Protein AF-A0AAQ3VXB9-F1 (afdb_monomer_lite)

Radius of gyration: 11.44 Å; chains: 1; bounding box: 24×26×29 Å

Organism: NCBI:txid1834193

Sequence (76 aa):
MAWISHHGATDDCGKWEHVLISLHGKTTGLPTFQQIKDSKQCFHPNCQHHVNVVKSLELVHPDILATTKKKLGKNM

Secondary structure (DSSP, 8-state):
-EEE------SGGGGTTT-EEBSSS-STTSPBHHHHHHHTSSS-TT----EEE-S-GGGS-HHHHHHHHHHHT---

Foldseek 3Di:
DWAKDDDPDPALQNLRHLADADCPCPDPPHHHPVNCVVVCSAPHPPHPMDIGDDDDPVPDDVVSVVSNCVSSVDDD

Structure (mmCIF, N/CA/C/O backbone):
data_AF-A0AAQ3VXB9-F1
#
_entry.id   AF-A0AAQ3VXB9-F1
#
loop_
_atom_site.group_PDB
_atom_site.id
_atom_site.type_symbol
_atom_site.label_atom_id
_atom_site.label_alt_id
_atom_site.label_comp_id
_atom_site.label_asym_id
_atom_site.label_entity_id
_atom_site.label_seq_id
_atom_site.pdbx_PDB_ins_code
_atom_site.Cartn_x
_atom_site.Cartn_y
_atom_site.Cartn_z
_atom_site.occupancy
_atom_site.B_iso_or_equiv
_atom_site.auth_seq_id
_atom_site.auth_comp_id
_atom_site.auth_asym_id
_atom_site.auth_atom_id
_atom_site.pdbx_PDB_model_num
ATOM 1 N N . MET A 1 1 ? -3.885 -2.781 11.596 1.00 93.94 1 MET A N 1
ATOM 2 C CA . MET A 1 1 ? -3.826 -2.356 10.173 1.00 93.94 1 MET A CA 1
ATOM 3 C C . MET A 1 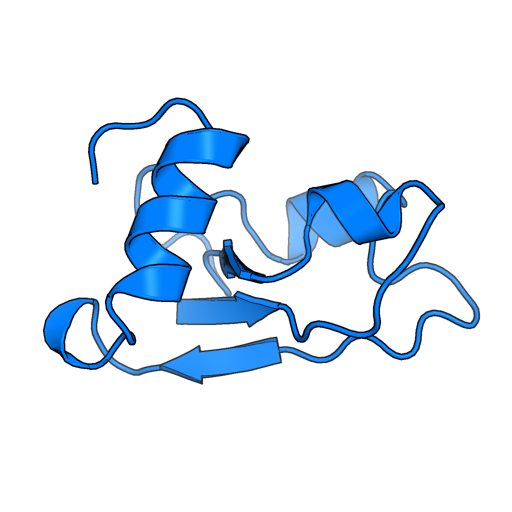1 ? -2.411 -2.589 9.666 1.00 93.94 1 MET A C 1
ATOM 5 O O . MET A 1 1 ? -1.618 -3.129 10.430 1.00 93.94 1 MET A O 1
ATOM 9 N N . ALA A 1 2 ? -2.085 -2.249 8.424 1.00 97.12 2 ALA A N 1
ATOM 10 C CA . ALA A 1 2 ? -0.721 -2.414 7.927 1.00 97.12 2 ALA A CA 1
ATOM 11 C C . ALA A 1 2 ? -0.372 -1.362 6.875 1.00 97.12 2 ALA A C 1
ATOM 13 O O . ALA A 1 2 ? -1.279 -0.745 6.327 1.00 97.12 2 ALA A O 1
ATOM 14 N N . TRP A 1 3 ? 0.912 -1.179 6.581 1.00 97.69 3 TRP A N 1
ATOM 15 C CA . TRP A 1 3 ? 1.366 -0.443 5.397 1.00 97.69 3 TRP A CA 1
ATOM 16 C C . TRP A 1 3 ? 2.161 -1.360 4.465 1.00 97.69 3 TRP A C 1
ATOM 18 O O . TRP A 1 3 ? 2.737 -2.351 4.915 1.00 97.69 3 TRP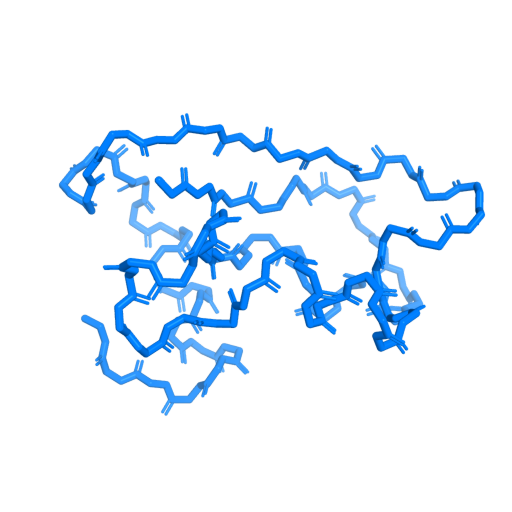 A O 1
ATOM 28 N N . ILE A 1 4 ? 2.152 -1.061 3.168 1.00 97.94 4 ILE A N 1
ATOM 29 C CA . ILE A 1 4 ? 2.806 -1.880 2.135 1.00 97.94 4 ILE A CA 1
ATOM 30 C C . ILE A 1 4 ? 4.252 -1.419 1.947 1.00 97.94 4 ILE A C 1
ATOM 32 O O . ILE A 1 4 ? 4.486 -0.223 1.755 1.00 97.94 4 ILE A O 1
ATOM 36 N N . SER A 1 5 ? 5.200 -2.360 1.987 1.00 97.94 5 SER A N 1
ATOM 37 C CA . SER A 1 5 ? 6.636 -2.104 1.824 1.00 97.94 5 SER A CA 1
ATOM 38 C C . SER A 1 5 ? 6.968 -1.296 0.561 1.00 97.94 5 SER A C 1
ATOM 40 O O . SER A 1 5 ? 6.189 -1.237 -0.388 1.00 97.94 5 SER A O 1
ATOM 42 N N . HIS A 1 6 ? 8.130 -0.647 0.549 1.00 96.81 6 HIS A N 1
ATOM 43 C CA . HIS A 1 6 ? 8.628 0.095 -0.608 1.00 96.81 6 HIS A CA 1
ATOM 44 C C . HIS A 1 6 ? 9.827 -0.626 -1.219 1.00 96.81 6 HIS A C 1
ATOM 46 O O . HIS A 1 6 ? 10.774 -0.971 -0.514 1.00 96.81 6 HIS A O 1
ATOM 52 N N . HIS A 1 7 ? 9.765 -0.847 -2.528 1.00 95.00 7 HIS A N 1
ATOM 53 C CA . HIS A 1 7 ? 10.784 -1.508 -3.341 1.00 95.00 7 HIS A CA 1
ATOM 54 C C . HIS A 1 7 ? 11.142 -0.695 -4.598 1.00 95.00 7 HIS A C 1
ATOM 56 O O . HIS A 1 7 ? 11.931 -1.163 -5.415 1.00 95.00 7 HIS A O 1
ATOM 62 N N . GLY A 1 8 ? 10.581 0.509 -4.765 1.00 94.81 8 GLY A N 1
ATOM 63 C CA . GLY A 1 8 ? 10.823 1.345 -5.942 1.00 94.81 8 GLY A CA 1
ATOM 64 C C . GLY A 1 8 ? 10.132 0.812 -7.196 1.00 94.81 8 GLY A C 1
ATOM 65 O O . GLY A 1 8 ? 10.668 0.940 -8.295 1.00 94.81 8 GLY A O 1
ATOM 66 N N . ALA A 1 9 ? 8.965 0.185 -7.033 1.00 94.88 9 ALA A N 1
ATOM 67 C CA . ALA A 1 9 ? 8.223 -0.388 -8.145 1.00 94.88 9 ALA A CA 1
ATOM 68 C C . ALA A 1 9 ? 7.800 0.691 -9.159 1.00 94.88 9 ALA A C 1
ATOM 70 O O . ALA A 1 9 ? 7.199 1.706 -8.800 1.00 94.88 9 ALA A O 1
ATOM 71 N N . THR A 1 10 ? 8.111 0.459 -10.435 1.00 93.56 10 THR A N 1
ATOM 72 C CA . THR A 1 10 ? 7.755 1.345 -11.557 1.00 93.56 10 THR A CA 1
ATOM 73 C C . THR A 1 10 ? 6.478 0.914 -12.277 1.00 93.56 10 THR A C 1
ATOM 75 O O . THR A 1 10 ? 5.977 1.643 -13.133 1.00 93.56 10 THR A O 1
ATOM 78 N N . ASP A 1 11 ? 5.950 -0.258 -11.929 1.00 92.81 11 ASP A N 1
ATOM 79 C CA . ASP A 1 11 ? 4.676 -0.787 -12.398 1.00 92.81 11 ASP A CA 1
ATOM 80 C C . ASP A 1 11 ? 3.520 -0.375 -11.464 1.00 92.81 11 ASP A C 1
ATOM 82 O O . ASP A 1 11 ? 3.634 0.530 -10.628 1.00 92.81 11 ASP A O 1
ATOM 86 N N . ASP A 1 12 ? 2.373 -1.043 -11.602 1.00 94.06 12 ASP A N 1
ATOM 87 C CA . ASP A 1 12 ? 1.184 -0.747 -10.805 1.00 94.06 12 ASP A CA 1
ATOM 88 C C . ASP A 1 12 ? 1.396 -0.923 -9.290 1.00 94.06 12 ASP A C 1
ATOM 90 O O . ASP A 1 12 ? 0.714 -0.232 -8.520 1.00 94.06 12 ASP A O 1
ATOM 94 N N . CYS A 1 13 ? 2.369 -1.735 -8.843 1.00 94.94 13 CYS A N 1
ATOM 95 C CA . CYS A 1 13 ? 2.690 -1.859 -7.416 1.00 94.94 13 CYS A CA 1
ATOM 96 C C . CYS A 1 13 ? 3.101 -0.520 -6.811 1.00 94.94 13 CYS A C 1
ATOM 98 O O . CYS A 1 13 ? 2.772 -0.245 -5.653 1.00 94.94 13 CYS A O 1
ATOM 100 N N . GLY A 1 14 ? 3.765 0.342 -7.589 1.00 95.06 14 GLY A N 1
ATOM 101 C CA . GLY A 1 14 ? 4.226 1.658 -7.147 1.00 95.06 14 GLY A CA 1
ATOM 102 C C . GLY A 1 14 ? 3.093 2.537 -6.609 1.00 95.06 14 GLY A C 1
ATOM 103 O O . GLY A 1 14 ? 3.311 3.373 -5.725 1.00 95.06 14 GLY A O 1
ATOM 104 N N . LYS A 1 15 ? 1.847 2.306 -7.049 1.00 94.75 15 LYS A N 1
ATOM 105 C CA . LYS A 1 15 ? 0.648 2.988 -6.528 1.00 94.75 15 LYS A CA 1
ATOM 106 C C . LYS A 1 15 ? 0.401 2.674 -5.055 1.00 94.75 15 LYS A C 1
ATOM 108 O O . LYS A 1 15 ? -0.067 3.543 -4.328 1.00 94.75 15 LYS A O 1
ATOM 113 N N . TRP A 1 16 ? 0.792 1.494 -4.592 1.00 96.81 16 TRP A N 1
ATOM 114 C CA . TRP A 1 16 ? 0.454 0.963 -3.273 1.00 96.81 16 TRP A CA 1
ATOM 115 C C . TRP A 1 16 ? 1.593 1.043 -2.251 1.00 96.81 16 TRP A C 1
ATOM 117 O O . TRP A 1 16 ? 1.337 0.943 -1.055 1.00 96.81 16 TRP A O 1
ATOM 127 N N . GLU A 1 17 ? 2.829 1.308 -2.675 1.00 96.88 17 GLU A N 1
ATOM 128 C CA . GLU A 1 17 ? 3.969 1.454 -1.755 1.00 96.88 17 GLU A CA 1
ATOM 129 C C . GLU A 1 17 ? 3.773 2.599 -0.750 1.00 96.88 17 GLU A C 1
ATOM 131 O O . GLU A 1 17 ? 3.297 3.679 -1.119 1.00 96.88 17 GLU A O 1
ATOM 136 N N . HIS A 1 18 ? 4.151 2.380 0.512 1.00 97.12 18 HIS A N 1
ATOM 137 C CA . HIS A 1 18 ? 3.953 3.335 1.613 1.00 97.12 18 HIS A CA 1
ATOM 138 C C . HIS A 1 18 ? 2.485 3.748 1.851 1.00 97.12 18 HIS A C 1
ATOM 140 O O . HIS A 1 18 ? 2.222 4.781 2.467 1.00 97.12 18 HIS A O 1
ATOM 146 N N . VAL A 1 19 ? 1.512 2.954 1.392 1.00 96.88 19 VAL A N 1
ATOM 147 C CA . VAL A 1 19 ? 0.083 3.189 1.650 1.00 96.88 19 VAL A CA 1
ATOM 148 C C . VAL A 1 19 ? -0.384 2.334 2.827 1.00 96.88 19 VAL A C 1
ATOM 150 O O . VAL A 1 19 ? -0.105 1.134 2.881 1.00 96.88 19 VAL A O 1
ATOM 153 N N . LEU A 1 20 ? -1.113 2.943 3.766 1.00 97.31 20 LEU A N 1
ATOM 154 C CA . LEU A 1 20 ? -1.840 2.233 4.817 1.00 97.31 20 LEU A CA 1
ATOM 155 C C . LEU A 1 20 ? -3.071 1.524 4.256 1.00 97.31 20 LEU A C 1
ATOM 157 O O . LEU A 1 20 ? -3.837 2.068 3.462 1.00 97.31 20 LEU A O 1
ATOM 161 N N . ILE A 1 21 ? -3.298 0.317 4.754 1.00 96.62 21 ILE A N 1
ATOM 162 C CA . ILE A 1 21 ? -4.378 -0.568 4.342 1.00 96.62 21 ILE A CA 1
ATOM 163 C C . ILE A 1 21 ? -5.047 -1.184 5.568 1.00 96.62 21 ILE A C 1
ATOM 165 O O . ILE A 1 21 ? -4.428 -1.422 6.616 1.00 96.62 21 ILE A O 1
ATOM 169 N N . SER A 1 22 ? -6.329 -1.502 5.435 1.00 96.31 22 SER A N 1
ATOM 170 C CA . SER A 1 22 ? -7.036 -2.283 6.442 1.00 96.31 22 SER A CA 1
ATOM 171 C C . SER A 1 22 ? -6.873 -3.778 6.170 1.00 96.31 22 SER A C 1
ATOM 173 O O . SER A 1 22 ? -7.200 -4.264 5.094 1.00 96.31 22 SER A O 1
ATOM 175 N N . LEU A 1 23 ? -6.421 -4.552 7.157 1.00 94.62 23 LEU A N 1
ATOM 176 C CA . LEU A 1 23 ? -6.298 -6.008 6.989 1.00 94.62 23 LEU A CA 1
ATOM 177 C C . LEU A 1 23 ? -7.667 -6.706 6.910 1.00 94.62 23 LEU A C 1
ATOM 179 O O . LEU A 1 23 ? -7.808 -7.701 6.211 1.00 94.62 23 LEU A O 1
ATOM 183 N N . HIS A 1 24 ? -8.678 -6.166 7.599 1.00 91.50 24 HIS A N 1
ATOM 184 C CA . HIS A 1 24 ? -10.005 -6.788 7.736 1.00 91.50 24 HIS A CA 1
ATOM 185 C C . HIS A 1 24 ? -11.170 -5.795 7.578 1.00 91.50 24 HIS A C 1
ATOM 187 O O . HIS A 1 24 ? -12.267 -6.057 8.056 1.00 91.50 24 HIS A O 1
ATOM 193 N N . GLY A 1 25 ? -10.934 -4.608 7.012 1.00 90.00 25 GLY A N 1
ATOM 194 C CA . GLY A 1 25 ? -11.973 -3.580 6.838 1.00 90.00 25 GLY A CA 1
ATOM 195 C C . GLY A 1 25 ? -12.399 -2.838 8.111 1.00 90.00 25 GLY A C 1
ATOM 196 O O . GLY A 1 25 ? -13.262 -1.974 8.046 1.00 90.00 25 GLY A O 1
ATOM 197 N N . LYS A 1 26 ? -11.774 -3.110 9.264 1.00 90.38 26 LYS A N 1
ATOM 198 C CA . LYS A 1 26 ? -12.069 -2.425 10.541 1.00 90.38 26 LYS A CA 1
ATOM 199 C C . LYS A 1 26 ? -11.519 -0.997 10.626 1.00 90.38 26 LYS A C 1
ATOM 201 O O . LYS A 1 26 ? -11.820 -0.282 11.573 1.00 90.38 26 LYS A O 1
ATOM 206 N N . THR A 1 27 ? -10.673 -0.597 9.678 1.00 89.62 27 THR A N 1
ATOM 207 C CA . THR A 1 27 ? -10.089 0.749 9.633 1.00 89.62 27 THR A CA 1
ATOM 208 C C . THR A 1 27 ? -10.782 1.528 8.529 1.00 89.62 27 THR A C 1
ATOM 210 O O . THR A 1 27 ? -10.427 1.395 7.357 1.00 89.62 27 THR A O 1
ATOM 213 N N . THR A 1 28 ? -11.805 2.290 8.912 1.00 86.75 28 THR A N 1
ATOM 214 C CA . THR A 1 28 ? -12.628 3.077 7.991 1.00 86.75 28 THR A CA 1
ATOM 215 C C . THR A 1 28 ? -11.765 4.008 7.148 1.00 86.75 28 THR A C 1
ATOM 217 O O . THR A 1 28 ? -10.772 4.559 7.613 1.00 86.75 28 THR A O 1
ATOM 220 N N . GLY A 1 29 ? -12.139 4.176 5.882 1.00 87.94 29 GLY A N 1
ATOM 221 C CA . GLY A 1 29 ? -11.428 5.066 4.970 1.00 87.94 29 GLY A CA 1
ATOM 222 C C . GLY A 1 29 ? -10.172 4.458 4.344 1.00 87.94 29 GLY A C 1
ATOM 223 O O . GLY A 1 29 ? -9.676 5.030 3.377 1.00 87.94 29 GLY A O 1
ATOM 224 N N . LEU A 1 30 ? -9.704 3.286 4.770 1.00 94.06 30 LEU A N 1
ATOM 225 C CA . LEU A 1 30 ? -8.596 2.599 4.108 1.00 94.06 30 LEU A CA 1
ATOM 226 C C . LEU A 1 30 ? -9.086 1.485 3.172 1.00 94.06 30 LEU A C 1
ATOM 228 O O . LEU A 1 30 ? -10.036 0.778 3.515 1.00 94.06 30 LEU A O 1
ATOM 232 N N . PRO A 1 31 ? -8.433 1.287 2.014 1.00 95.44 31 PRO A N 1
ATOM 233 C CA . PRO A 1 31 ? -8.653 0.106 1.196 1.00 95.44 31 PRO A CA 1
ATOM 234 C C . PRO A 1 31 ? -8.235 -1.141 1.974 1.00 95.44 31 PRO A C 1
ATOM 236 O O . PRO A 1 31 ? -7.301 -1.119 2.783 1.00 95.44 31 PRO A O 1
ATOM 239 N N . THR A 1 32 ? -8.951 -2.234 1.751 1.00 96.88 32 THR A N 1
ATOM 240 C CA . THR A 1 32 ? -8.637 -3.507 2.393 1.00 96.88 32 THR A CA 1
ATOM 241 C C . THR A 1 32 ? -7.538 -4.250 1.649 1.00 96.88 32 THR A C 1
ATOM 243 O O . THR A 1 32 ? -7.390 -4.107 0.436 1.00 96.88 32 THR A O 1
ATOM 246 N N . PHE A 1 33 ? -6.804 -5.106 2.360 1.00 96.56 33 PHE A N 1
ATOM 247 C CA . PHE A 1 33 ? -5.843 -6.021 1.742 1.00 96.56 33 PHE A CA 1
ATOM 248 C C . PHE A 1 33 ? -6.479 -6.836 0.605 1.00 96.56 33 PHE A C 1
ATOM 250 O O . PHE A 1 33 ? -5.897 -6.954 -0.471 1.00 96.56 33 PHE A O 1
ATOM 257 N N . GLN A 1 34 ? -7.704 -7.331 0.815 1.00 95.88 34 GLN A N 1
ATOM 258 C CA . GLN A 1 34 ? -8.424 -8.112 -0.188 1.00 95.88 34 GLN A CA 1
ATOM 259 C C . GLN A 1 34 ? -8.748 -7.285 -1.440 1.00 95.88 34 GLN A C 1
ATOM 261 O O . GLN A 1 34 ? -8.450 -7.729 -2.540 1.00 95.88 34 GLN A O 1
ATOM 266 N N . GLN A 1 35 ? -9.247 -6.052 -1.288 1.00 95.88 35 GLN A N 1
ATOM 267 C CA . GLN A 1 35 ? -9.520 -5.160 -2.426 1.00 95.88 35 GLN A CA 1
ATOM 268 C C . GLN A 1 35 ? -8.270 -4.884 -3.271 1.00 95.88 35 GLN A C 1
ATOM 270 O O . GLN A 1 35 ? -8.346 -4.837 -4.497 1.00 95.88 35 GLN A O 1
ATOM 275 N N . ILE A 1 36 ? -7.113 -4.718 -2.628 1.00 96.12 36 ILE A N 1
ATOM 276 C CA . ILE A 1 36 ? -5.848 -4.479 -3.332 1.00 96.12 36 ILE A CA 1
ATOM 277 C C . ILE A 1 36 ? -5.419 -5.735 -4.087 1.00 96.12 36 ILE A C 1
ATOM 279 O O . ILE A 1 36 ? -5.094 -5.651 -5.270 1.00 96.12 36 ILE A O 1
ATOM 283 N N . LYS A 1 37 ? -5.482 -6.901 -3.440 1.00 95.25 37 LYS A N 1
ATOM 284 C CA . LYS A 1 37 ? -5.167 -8.181 -4.080 1.00 95.25 37 LYS A CA 1
ATOM 285 C C . LYS A 1 37 ? -6.085 -8.459 -5.279 1.00 95.25 37 LYS A C 1
ATOM 287 O O . LYS A 1 37 ? -5.599 -8.838 -6.342 1.00 95.25 37 LYS A O 1
ATOM 292 N N . ASP A 1 38 ? -7.385 -8.212 -5.136 1.00 96.12 38 ASP A N 1
ATOM 293 C CA . ASP A 1 38 ? -8.380 -8.416 -6.197 1.00 96.12 38 ASP A CA 1
ATOM 294 C C . ASP A 1 38 ? -8.174 -7.459 -7.377 1.00 96.12 38 ASP A C 1
ATOM 296 O O . ASP A 1 38 ? -8.415 -7.831 -8.525 1.00 96.12 38 ASP A O 1
ATOM 300 N N . SER A 1 39 ? -7.661 -6.250 -7.117 1.00 95.31 39 SER A N 1
ATOM 301 C CA . SER A 1 39 ? -7.316 -5.289 -8.171 1.00 95.31 39 SER A CA 1
ATOM 302 C C . SER A 1 39 ? -6.145 -5.741 -9.051 1.00 95.31 39 SER A C 1
ATOM 304 O O . SER A 1 39 ? -5.968 -5.203 -10.142 1.00 95.31 39 SER A O 1
ATOM 306 N N . LYS A 1 40 ? -5.327 -6.696 -8.580 1.00 94.62 40 LYS A N 1
ATOM 307 C CA . LYS A 1 40 ? -4.058 -7.134 -9.195 1.00 94.62 40 LY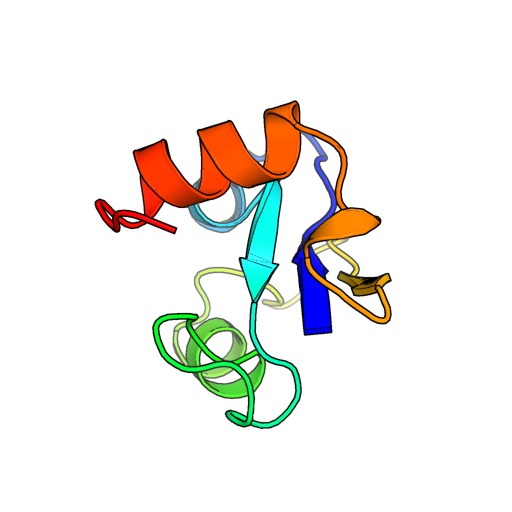S A CA 1
ATOM 308 C C . LYS A 1 40 ? -3.011 -6.027 -9.373 1.00 94.62 40 LYS A C 1
ATOM 310 O O . LYS A 1 40 ? -1.979 -6.272 -9.986 1.00 94.62 40 LYS A O 1
ATOM 315 N N . GLN A 1 41 ? -3.240 -4.841 -8.813 1.00 94.75 41 GLN A N 1
ATOM 316 C CA . GLN A 1 41 ? -2.301 -3.719 -8.868 1.00 94.75 41 GLN A CA 1
ATOM 317 C C . GLN A 1 41 ? -1.194 -3.826 -7.814 1.00 94.75 41 GLN A C 1
ATOM 319 O O . GLN A 1 41 ? -0.225 -3.088 -7.871 1.00 94.75 41 GLN A O 1
ATOM 324 N N . CYS A 1 42 ? -1.333 -4.718 -6.834 1.00 96.19 42 CYS A N 1
ATOM 325 C CA . CYS A 1 42 ? -0.273 -5.108 -5.910 1.00 96.19 42 CYS A CA 1
ATOM 326 C C . CYS A 1 42 ? -0.565 -6.527 -5.404 1.00 96.19 42 CYS A C 1
ATOM 328 O O . CYS A 1 42 ? -1.690 -7.015 -5.543 1.00 96.19 42 CYS A O 1
ATOM 330 N N . PHE A 1 43 ? 0.439 -7.206 -4.848 1.00 95.88 43 PHE A N 1
ATOM 331 C CA . PHE A 1 43 ? 0.358 -8.622 -4.454 1.00 95.88 43 PHE A CA 1
ATOM 332 C C . PHE A 1 43 ? 0.012 -9.573 -5.614 1.00 95.88 43 PHE A C 1
ATOM 334 O O . PHE A 1 43 ? -0.604 -10.623 -5.418 1.00 95.88 43 PHE A O 1
ATOM 341 N N . HIS A 1 44 ? 0.392 -9.203 -6.836 1.00 93.38 44 HIS A N 1
ATOM 342 C CA . HIS A 1 44 ? 0.288 -10.055 -8.018 1.00 93.38 44 HIS A CA 1
ATOM 343 C C . HIS A 1 44 ? 1.399 -11.125 -8.035 1.00 93.38 44 HIS A C 1
ATOM 345 O O . HIS A 1 44 ? 2.334 -11.059 -7.233 1.00 93.38 44 HIS A O 1
ATOM 351 N N . PRO A 1 45 ? 1.345 -12.124 -8.937 1.00 91.56 45 PRO A N 1
ATOM 352 C CA . PRO A 1 45 ? 2.445 -13.075 -9.094 1.00 91.56 45 PRO A CA 1
ATOM 353 C C . PRO A 1 45 ? 3.797 -12.355 -9.256 1.00 91.56 45 PRO A C 1
ATOM 355 O O . PRO A 1 45 ? 3.873 -11.321 -9.921 1.00 91.56 45 PRO A O 1
ATOM 358 N N . ASN A 1 46 ? 4.843 -12.886 -8.613 1.00 90.69 46 ASN A N 1
ATOM 359 C CA . ASN A 1 46 ? 6.209 -12.334 -8.530 1.00 90.69 46 ASN A CA 1
ATOM 360 C C . ASN A 1 46 ? 6.383 -11.012 -7.756 1.00 90.69 46 ASN A C 1
ATOM 362 O O . ASN A 1 46 ? 7.511 -10.537 -7.620 1.00 90.69 46 ASN A O 1
ATOM 366 N N . CYS A 1 47 ? 5.309 -10.441 -7.210 1.00 92.81 47 CYS A N 1
ATOM 367 C CA . CYS A 1 47 ? 5.385 -9.287 -6.319 1.00 92.81 47 CYS A CA 1
ATOM 368 C C . CYS A 1 47 ? 6.182 -9.644 -5.050 1.00 92.81 47 CYS A C 1
ATOM 370 O O . CYS A 1 47 ? 5.910 -10.659 -4.409 1.00 92.81 47 CYS A O 1
ATOM 372 N N . GLN A 1 48 ? 7.159 -8.809 -4.691 1.00 94.50 48 GLN A N 1
ATOM 373 C CA . GLN A 1 48 ? 7.978 -8.965 -3.476 1.00 94.50 48 GLN A CA 1
ATOM 374 C C . GLN A 1 48 ? 7.451 -8.124 -2.300 1.00 94.50 48 GLN A C 1
ATOM 376 O O . GLN A 1 48 ? 8.030 -8.129 -1.211 1.00 94.50 48 GLN A O 1
ATOM 381 N N . HIS A 1 49 ? 6.359 -7.382 -2.513 1.00 97.06 49 HIS A N 1
ATOM 382 C CA . HIS A 1 49 ? 5.783 -6.515 -1.496 1.00 97.06 49 HIS A CA 1
ATOM 383 C C . HIS A 1 49 ? 5.201 -7.328 -0.346 1.00 97.06 49 HIS A C 1
ATOM 385 O O . HIS A 1 49 ? 4.470 -8.302 -0.534 1.00 97.06 49 HIS A O 1
ATOM 391 N N . HIS A 1 50 ? 5.486 -6.871 0.865 1.00 96.44 50 HIS A N 1
ATOM 392 C CA . HIS A 1 50 ? 4.939 -7.412 2.099 1.00 96.44 50 HIS A CA 1
ATOM 393 C C . HIS A 1 50 ? 4.235 -6.306 2.883 1.00 96.44 50 HIS A C 1
ATOM 395 O O . HIS A 1 50 ? 4.346 -5.114 2.586 1.00 96.44 50 HIS A O 1
ATOM 401 N N . VAL A 1 51 ? 3.473 -6.715 3.894 1.00 97.31 51 VAL A N 1
ATOM 402 C CA . VAL A 1 51 ? 2.749 -5.797 4.770 1.00 97.31 51 VAL A CA 1
ATOM 403 C C . VAL A 1 51 ? 3.448 -5.691 6.117 1.00 97.31 51 VAL A C 1
ATOM 405 O O . VAL A 1 51 ? 3.784 -6.694 6.742 1.00 97.31 51 VAL A O 1
ATOM 408 N N . ASN A 1 52 ? 3.617 -4.464 6.589 1.00 97.31 52 ASN A N 1
ATOM 409 C CA . ASN A 1 52 ? 4.144 -4.155 7.908 1.00 97.31 52 ASN A CA 1
ATOM 410 C C . ASN A 1 52 ? 2.974 -3.852 8.842 1.00 97.31 52 ASN A C 1
ATOM 412 O O . ASN A 1 52 ? 2.298 -2.828 8.706 1.00 97.31 52 ASN A O 1
ATOM 416 N N . VAL A 1 53 ? 2.690 -4.777 9.758 1.00 96.50 53 VAL A N 1
ATOM 417 C CA . VAL A 1 53 ? 1.533 -4.687 10.656 1.00 96.50 53 VAL A CA 1
ATOM 418 C C . VAL A 1 53 ? 1.783 -3.653 11.749 1.00 96.50 53 VAL A C 1
ATOM 420 O O . VAL A 1 53 ? 2.832 -3.631 12.383 1.00 96.50 53 VAL A O 1
ATOM 423 N N . VAL A 1 54 ? 0.775 -2.826 12.010 1.00 95.06 54 VAL A N 1
ATOM 424 C CA . VAL A 1 54 ? 0.794 -1.795 13.049 1.00 95.06 54 VAL A CA 1
ATOM 425 C C . VAL A 1 54 ? -0.519 -1.805 13.836 1.00 95.06 54 VAL A C 1
ATOM 427 O O . VAL A 1 54 ? -1.610 -2.022 13.283 1.00 95.06 54 VAL A O 1
ATOM 430 N N . LYS A 1 55 ? -0.409 -1.600 15.153 1.00 91.88 55 LYS A N 1
ATOM 431 C CA . LYS A 1 55 ? -1.541 -1.661 16.092 1.00 91.88 55 LYS A CA 1
ATOM 432 C C . LYS A 1 55 ? -2.478 -0.452 15.992 1.00 91.88 55 LYS A C 1
ATOM 434 O O . LYS A 1 55 ? -3.687 -0.650 16.046 1.00 91.88 55 LYS A O 1
ATOM 439 N N . SER A 1 56 ? -1.949 0.759 15.818 1.00 90.12 56 SER A N 1
ATOM 440 C CA . SER A 1 56 ? -2.710 2.022 15.826 1.00 90.12 56 SER A CA 1
ATOM 441 C C . SER A 1 56 ? -2.054 3.090 14.941 1.00 90.12 56 SER A C 1
ATOM 443 O O . SER A 1 56 ? -0.901 2.932 14.546 1.00 90.12 56 SER A O 1
ATOM 445 N N . LEU A 1 57 ? -2.794 4.153 14.590 1.00 90.38 57 LEU A N 1
ATOM 446 C CA . LEU A 1 57 ? -2.306 5.242 13.715 1.00 90.38 57 LEU A CA 1
ATOM 447 C C . LEU A 1 57 ? -1.171 6.038 14.355 1.00 90.38 57 LEU A C 1
ATOM 449 O O . LEU A 1 57 ? -0.257 6.455 13.658 1.00 90.38 57 LEU A O 1
ATOM 453 N N . GLU A 1 58 ? -1.186 6.157 15.678 1.00 93.06 58 GLU A N 1
ATOM 454 C CA . GLU A 1 58 ? -0.168 6.859 16.467 1.00 93.06 58 GLU A CA 1
ATOM 455 C C . GLU A 1 58 ? 1.230 6.236 16.354 1.00 93.06 58 GLU A C 1
ATOM 457 O O . GLU A 1 58 ? 2.230 6.918 16.537 1.0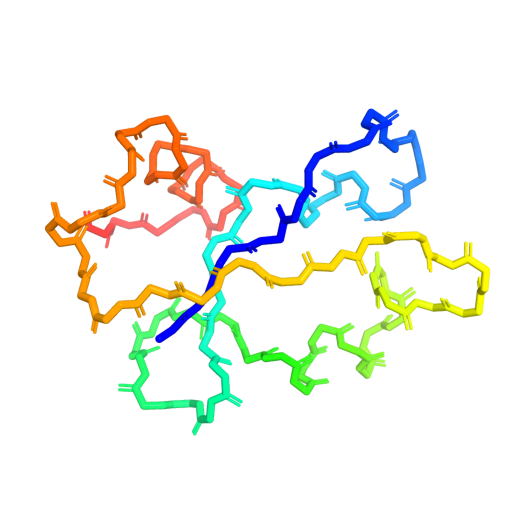0 93.06 58 GLU A O 1
ATOM 462 N N . LEU A 1 59 ? 1.308 4.938 16.040 1.00 94.44 59 LEU A N 1
ATOM 463 C CA . LEU A 1 59 ? 2.573 4.215 15.878 1.00 94.44 59 LEU A CA 1
ATOM 464 C C . LEU A 1 59 ? 3.081 4.218 14.429 1.00 94.44 59 LEU A C 1
ATOM 466 O O . LEU A 1 59 ? 4.112 3.613 14.134 1.00 94.44 59 LEU A O 1
ATOM 470 N N . VAL A 1 60 ? 2.345 4.835 13.503 1.00 94.81 60 VAL A N 1
ATOM 471 C CA . VAL A 1 60 ? 2.734 4.905 12.095 1.00 94.81 60 VAL A CA 1
ATOM 472 C C . VAL A 1 60 ? 3.706 6.059 11.897 1.00 94.81 60 VAL A C 1
ATOM 474 O O . VAL A 1 60 ? 3.453 7.178 12.334 1.00 94.81 60 VAL A O 1
A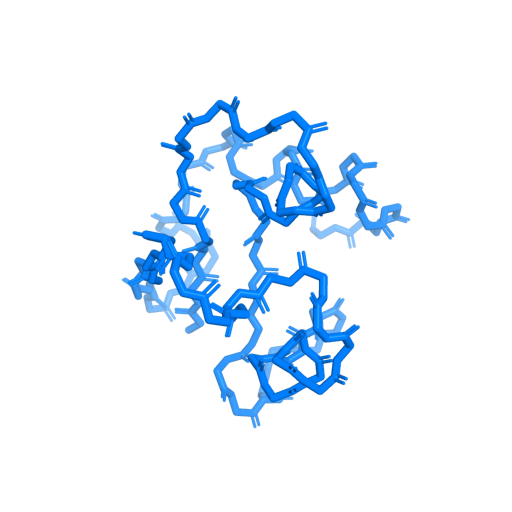TOM 477 N N . HIS A 1 61 ? 4.800 5.801 11.179 1.00 95.56 61 HIS A N 1
ATOM 478 C CA . HIS A 1 61 ? 5.743 6.852 10.815 1.00 95.56 61 HIS A CA 1
ATOM 479 C C . HIS A 1 61 ? 5.042 7.967 10.004 1.00 95.56 61 HIS A C 1
ATOM 481 O O . HIS A 1 61 ? 4.292 7.646 9.073 1.00 95.56 61 HIS A O 1
ATOM 487 N N . PRO A 1 62 ? 5.298 9.260 10.289 1.00 95.50 62 PRO A N 1
ATOM 488 C CA . PRO A 1 62 ? 4.620 10.382 9.630 1.00 95.50 62 PRO A CA 1
ATOM 489 C C . PRO A 1 62 ? 4.651 1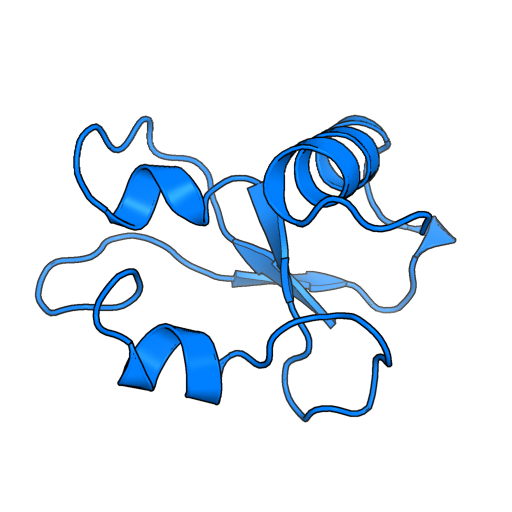0.337 8.098 1.00 95.50 62 PRO A C 1
ATOM 491 O O . PRO A 1 62 ? 3.653 10.649 7.450 1.00 95.50 62 PRO A O 1
ATOM 494 N N . ASP A 1 63 ? 5.750 9.869 7.506 1.00 95.88 63 ASP A N 1
ATOM 495 C CA . ASP A 1 63 ? 5.886 9.779 6.045 1.00 95.88 63 ASP A CA 1
ATOM 496 C C . ASP A 1 63 ? 4.897 8.799 5.404 1.00 95.88 63 ASP A C 1
ATOM 498 O O . ASP A 1 63 ? 4.413 9.028 4.292 1.00 95.88 63 ASP A O 1
ATOM 502 N N . ILE A 1 64 ? 4.552 7.720 6.110 1.00 96.62 64 ILE A N 1
ATOM 503 C CA . ILE A 1 64 ? 3.564 6.741 5.645 1.00 96.62 64 ILE A CA 1
ATOM 504 C C . ILE A 1 64 ? 2.163 7.360 5.695 1.00 96.62 64 ILE A C 1
ATOM 506 O O . ILE A 1 64 ? 1.380 7.193 4.757 1.00 96.62 64 ILE A O 1
ATOM 510 N N . LEU A 1 65 ? 1.853 8.130 6.745 1.00 95.12 65 LEU A N 1
ATOM 511 C CA . LEU A 1 65 ? 0.593 8.877 6.847 1.00 95.12 65 LEU A CA 1
ATOM 512 C C . LEU A 1 65 ? 0.478 9.910 5.718 1.00 95.12 65 LEU A C 1
ATOM 514 O O . LEU A 1 65 ? -0.525 9.940 5.002 1.00 95.12 65 LEU A O 1
ATOM 518 N N . ALA A 1 66 ? 1.530 10.703 5.502 1.00 95.38 66 ALA A N 1
ATOM 519 C CA . ALA A 1 66 ? 1.587 11.708 4.445 1.00 95.38 66 ALA A CA 1
ATOM 520 C C . ALA A 1 66 ? 1.445 11.081 3.048 1.00 95.38 66 ALA A C 1
ATOM 522 O O . ALA A 1 66 ? 0.676 11.573 2.217 1.00 95.38 66 ALA A O 1
ATOM 523 N N . THR A 1 67 ? 2.127 9.961 2.799 1.00 95.94 67 THR A N 1
ATOM 524 C CA . THR A 1 67 ? 2.046 9.237 1.523 1.00 95.94 67 THR A CA 1
ATOM 525 C C . THR A 1 67 ? 0.661 8.642 1.301 1.00 95.94 67 THR A C 1
ATOM 527 O O . THR A 1 67 ? 0.105 8.778 0.210 1.00 95.94 67 THR A O 1
ATOM 530 N N . THR A 1 68 ? 0.062 8.055 2.339 1.00 95.56 68 THR A N 1
ATOM 531 C CA . THR A 1 68 ? -1.308 7.532 2.282 1.00 95.56 68 THR A CA 1
ATOM 532 C C . THR A 1 68 ? -2.298 8.644 1.942 1.00 95.56 68 THR A C 1
ATOM 534 O O . THR A 1 68 ? -3.090 8.493 1.011 1.00 95.56 68 THR A O 1
ATOM 537 N N . LYS A 1 69 ? -2.212 9.792 2.627 1.00 93.81 69 LYS A N 1
ATOM 538 C CA . LYS A 1 69 ? -3.041 10.975 2.354 1.00 93.81 69 LYS A CA 1
ATOM 539 C C . LYS A 1 69 ? -2.880 11.458 0.914 1.00 93.81 69 LYS A C 1
ATOM 541 O O . LYS A 1 69 ? -3.878 11.675 0.229 1.00 93.81 69 LYS A O 1
ATOM 546 N N . LYS A 1 70 ? -1.637 11.571 0.438 1.00 94.62 70 LYS A N 1
ATOM 547 C CA . LYS A 1 70 ? -1.317 11.998 -0.931 1.00 94.62 70 LYS A CA 1
ATOM 548 C C . LYS A 1 70 ? -1.896 11.049 -1.983 1.00 94.62 70 LYS A C 1
ATOM 550 O O . LYS A 1 70 ? -2.468 11.514 -2.961 1.00 94.62 70 LYS A O 1
ATOM 555 N N . LYS A 1 71 ? -1.738 9.736 -1.799 1.00 93.88 71 LYS A N 1
ATOM 556 C CA . LYS A 1 71 ? -2.120 8.726 -2.799 1.00 93.88 71 LYS A CA 1
ATOM 557 C C . LYS A 1 71 ? -3.612 8.405 -2.803 1.00 93.88 71 LYS A C 1
ATOM 559 O O . LYS A 1 71 ? -4.172 8.175 -3.868 1.00 93.88 71 LYS A O 1
ATOM 564 N N . LEU A 1 72 ? -4.256 8.389 -1.636 1.00 91.25 72 LEU A N 1
ATOM 565 C CA . LEU A 1 72 ? -5.684 8.075 -1.521 1.00 91.25 72 LEU A CA 1
ATOM 566 C C . LEU A 1 72 ? -6.585 9.315 -1.572 1.00 91.25 72 LEU A C 1
ATOM 568 O O . LEU A 1 72 ? -7.802 9.164 -1.649 1.00 91.25 72 LEU A O 1
ATOM 572 N N . GLY A 1 73 ? -6.017 10.523 -1.493 1.00 81.50 73 GLY A N 1
ATOM 573 C CA . GLY A 1 73 ? -6.779 11.775 -1.472 1.00 81.50 73 GLY A CA 1
ATOM 574 C C . GLY A 1 73 ? -7.657 11.938 -0.226 1.00 81.50 73 GLY A C 1
ATOM 575 O O . GLY A 1 73 ? -8.671 12.628 -0.280 1.00 81.50 73 GLY A O 1
ATOM 576 N N . LYS A 1 74 ? -7.313 11.278 0.888 1.00 65.25 74 LYS A N 1
ATOM 577 C CA . LYS A 1 74 ? -8.119 11.265 2.121 1.00 65.25 74 LYS A CA 1
ATOM 578 C C . LYS A 1 74 ? -7.454 12.060 3.234 1.00 65.25 74 LYS A C 1
ATOM 580 O O . LYS A 1 74 ? -6.262 11.905 3.477 1.00 65.25 74 LYS A O 1
ATOM 585 N N . ASN A 1 75 ? -8.242 12.861 3.949 1.00 55.16 75 ASN A N 1
ATOM 586 C CA . ASN A 1 75 ? -7.831 13.414 5.236 1.00 55.16 75 ASN A CA 1
ATOM 587 C C . ASN A 1 75 ? -7.892 12.284 6.271 1.00 55.16 75 ASN A C 1
ATOM 589 O O . ASN A 1 75 ? -8.980 11.801 6.581 1.00 55.16 75 ASN A O 1
ATOM 593 N N . MET A 1 76 ? -6.719 11.829 6.709 1.00 57.53 76 MET A N 1
ATOM 594 C CA . MET A 1 76 ? -6.538 10.891 7.817 1.00 57.53 76 MET A CA 1
ATOM 595 C C . MET A 1 76 ? -6.088 11.641 9.058 1.00 57.53 76 MET A C 1
ATOM 597 O O . MET A 1 76 ? -5.316 12.613 8.876 1.00 57.53 76 MET A O 1
#

pLDDT: mean 93.09, std 7.44, range [55.16, 97.94]